Protein AF-A0A2H3TV00-F1 (afdb_monomer)

Solvent-accessible surface area (backbone atoms only — not comparable to full-atom values): 6848 Å² total; per-residue (Å²): 135,84,83,80,77,83,83,78,81,78,83,74,76,76,82,70,60,58,49,73,44,28,64,57,41,50,52,52,53,51,52,52,52,50,52,38,48,50,53,14,48,50,31,37,77,70,71,75,33,96,45,49,69,58,36,30,51,51,39,37,62,73,66,59,37,69,92,48,96,41,71,54,26,50,43,53,52,52,32,51,49,10,46,51,49,53,75,73,41,86,63,97,57,69,52,64,47,92,88,75,70,49,71,53,64,98,61,85,75,81,81,127

pLDDT: mean 77.11, std 21.35, range [35.03, 97.81]

Foldseek 3Di:
DDDDPDDPDDPPPPPDQLLVCLVVLVVVLVVQLVVLLVVLVVCCVVVVDVDSVVSSVVSCVVQVDAPDPHPNNVSVVSNVVSVCCVVVPPDQAFDQDPPPRDTDGPDDPPDD

Sequence (112 aa):
MGIRQDATSGNAQKLSEAAAFTPKLSAYIKMGQLLVAERALLAVEIDEADFPAYALEEMQNRFMTKNSRSPISWSLKLRAYGKAVKDNMTSLGYIMWPDDNEILSYKKCASR

Organism: Fusarium oxysporum (NCBI:txid5507)

Radius of gyration: 23.98 Å; Cα contacts (8 Å, |Δi|>4): 84; chains: 1; bounding box: 50×46×65 Å

Secondary structure (DSSP, 8-state):
---------S-------HHHHHHHHHHHHHHHHHHHHHHHHHHHHTTS-S-HHHHHHHHHHHHS-TTSSSHHHHHHHHHHHHHHHHHHS--S--EE-TTT--EE-SS-----

Mean predicted aligned error: 13.17 Å

Structure (mmCIF, N/CA/C/O backbone):
data_AF-A0A2H3TV00-F1
#
_entry.id   AF-A0A2H3TV00-F1
#
loop_
_atom_site.group_PDB
_atom_site.id
_atom_site.type_symbol
_atom_site.label_atom_id
_atom_site.label_alt_id
_atom_site.label_comp_id
_atom_site.label_asym_id
_atom_site.label_entity_id
_atom_site.label_seq_id
_atom_site.pdbx_PDB_ins_code
_atom_site.Cartn_x
_atom_site.Cartn_y
_atom_site.Cartn_z
_atom_site.occupancy
_atom_site.B_iso_or_equiv
_atom_site.auth_seq_id
_atom_site.auth_comp_id
_atom_site.auth_asym_id
_atom_site.auth_atom_id
_atom_site.pdbx_PDB_model_num
ATOM 1 N N . MET A 1 1 ? 32.053 -39.296 -35.994 1.00 36.94 1 MET A N 1
ATOM 2 C CA . MET A 1 1 ? 32.280 -38.513 -34.760 1.00 36.94 1 MET A CA 1
ATOM 3 C C . MET A 1 1 ? 30.990 -37.792 -34.418 1.00 36.94 1 MET A C 1
ATOM 5 O O . MET A 1 1 ? 30.605 -36.895 -35.153 1.00 36.94 1 MET A O 1
ATOM 9 N N . GLY A 1 2 ? 30.268 -38.263 -33.399 1.00 35.31 2 GLY A N 1
ATOM 10 C CA . GLY A 1 2 ? 28.989 -37.683 -32.990 1.00 35.31 2 GLY A CA 1
ATOM 11 C C . GLY A 1 2 ? 29.206 -36.410 -32.180 1.00 35.31 2 GLY A C 1
ATOM 12 O O . GLY A 1 2 ? 29.951 -36.424 -31.202 1.00 35.31 2 GLY A O 1
ATOM 13 N N . ILE A 1 3 ? 28.561 -35.319 -32.589 1.00 45.47 3 ILE A N 1
ATOM 14 C CA . ILE A 1 3 ? 28.442 -34.124 -31.756 1.00 45.47 3 ILE A CA 1
ATOM 15 C C . ILE A 1 3 ? 27.505 -34.497 -30.608 1.00 45.47 3 ILE A C 1
ATOM 17 O O . ILE A 1 3 ? 26.331 -34.798 -30.824 1.00 45.47 3 ILE A O 1
ATOM 21 N N . ARG A 1 4 ? 28.061 -34.548 -29.396 1.00 38.09 4 ARG A N 1
ATOM 22 C CA . ARG A 1 4 ? 27.304 -34.712 -28.157 1.00 38.09 4 ARG A CA 1
ATOM 23 C C . ARG A 1 4 ? 26.291 -33.572 -28.067 1.00 38.09 4 ARG A C 1
ATOM 25 O O . ARG A 1 4 ? 26.667 -32.409 -27.994 1.00 38.09 4 ARG A O 1
ATOM 32 N N . GLN A 1 5 ? 25.010 -33.919 -28.117 1.00 44.97 5 GLN A N 1
ATOM 33 C CA . GLN A 1 5 ? 23.948 -33.038 -27.656 1.00 44.97 5 GLN A CA 1
ATOM 34 C C . GLN A 1 5 ? 24.043 -33.007 -26.132 1.00 44.97 5 GLN A C 1
ATOM 36 O O . GLN A 1 5 ? 23.752 -34.008 -25.475 1.00 44.97 5 GLN A O 1
ATOM 41 N N . ASP A 1 6 ? 24.492 -31.883 -25.581 1.00 39.72 6 ASP A N 1
ATOM 42 C CA . ASP A 1 6 ? 24.482 -31.669 -24.141 1.00 39.72 6 ASP A CA 1
ATOM 43 C C . ASP A 1 6 ? 23.032 -31.549 -23.669 1.00 39.72 6 ASP A C 1
ATOM 45 O O . ASP A 1 6 ? 22.371 -30.514 -23.777 1.00 39.72 6 ASP A O 1
ATOM 49 N N . ALA A 1 7 ? 22.528 -32.661 -23.148 1.00 47.00 7 ALA A N 1
ATOM 50 C CA . ALA A 1 7 ? 21.334 -32.696 -22.336 1.00 47.00 7 ALA A CA 1
ATOM 51 C C . ALA A 1 7 ? 21.591 -31.907 -21.043 1.00 47.00 7 ALA A C 1
ATOM 53 O O . ALA A 1 7 ? 22.191 -32.416 -20.101 1.00 47.00 7 ALA A O 1
ATOM 54 N N . THR A 1 8 ? 21.082 -30.680 -20.968 1.00 46.62 8 THR A N 1
ATOM 55 C CA . THR A 1 8 ? 20.778 -30.027 -19.686 1.00 46.62 8 THR A CA 1
ATOM 56 C C . THR A 1 8 ? 19.265 -29.951 -19.520 1.00 46.62 8 THR A C 1
ATOM 58 O O . THR A 1 8 ? 18.608 -28.926 -19.673 1.00 46.62 8 THR A O 1
ATOM 61 N N . SER A 1 9 ? 18.706 -31.125 -19.229 1.00 46.84 9 SER A N 1
ATOM 62 C CA . SER A 1 9 ? 17.447 -31.261 -18.504 1.00 46.84 9 SER A CA 1
ATOM 63 C C . SER A 1 9 ? 17.608 -30.670 -17.101 1.00 46.84 9 SER A C 1
ATOM 65 O O . SER A 1 9 ? 18.622 -30.909 -16.449 1.00 46.84 9 SER A O 1
ATOM 67 N N . GLY A 1 10 ? 16.582 -29.963 -16.623 1.00 40.53 10 GLY A N 1
ATOM 68 C CA . GLY A 1 10 ? 16.365 -29.783 -15.188 1.00 40.53 10 GLY A CA 1
ATOM 69 C C . GLY A 1 10 ? 16.267 -28.337 -14.722 1.00 40.53 10 GLY A C 1
ATOM 70 O O . GLY A 1 10 ? 17.180 -27.818 -14.097 1.00 40.53 10 GLY A O 1
ATOM 71 N N . ASN A 1 11 ? 15.106 -27.721 -14.953 1.00 48.06 11 ASN A N 1
ATOM 72 C CA . ASN A 1 11 ? 14.548 -26.695 -14.071 1.00 48.06 11 ASN A CA 1
ATOM 73 C C . ASN A 1 11 ? 15.474 -25.503 -13.743 1.00 48.06 11 ASN A C 1
ATOM 75 O O . ASN A 1 11 ? 15.616 -25.119 -12.582 1.00 48.06 11 ASN A O 1
ATOM 79 N N . ALA A 1 12 ? 16.071 -24.872 -14.761 1.00 47.69 12 ALA A N 1
ATOM 80 C CA . ALA A 1 12 ? 16.584 -23.517 -14.590 1.00 47.69 12 ALA A CA 1
ATOM 81 C C . ALA A 1 12 ? 15.398 -22.646 -14.161 1.00 47.69 12 ALA A C 1
ATOM 83 O O . ALA A 1 12 ? 14.505 -22.384 -14.972 1.00 47.69 12 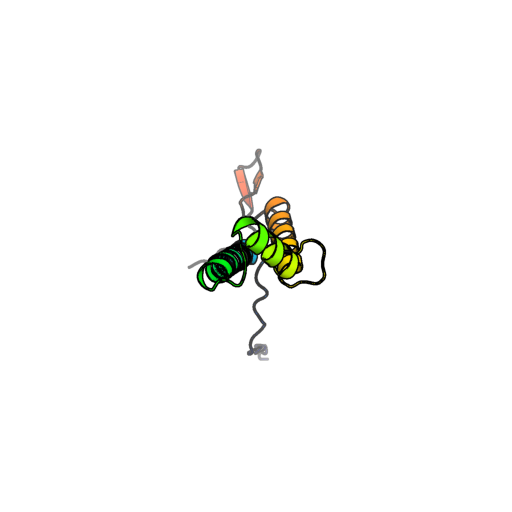ALA A O 1
ATOM 84 N N . GLN A 1 13 ? 15.345 -22.273 -12.876 1.00 49.28 13 GLN A N 1
ATOM 85 C CA . GLN A 1 13 ? 14.369 -21.321 -12.357 1.00 49.28 13 GLN A CA 1
ATOM 86 C C . GLN A 1 13 ? 14.349 -20.148 -13.325 1.00 49.28 13 GLN A C 1
ATOM 88 O O . GLN A 1 13 ? 15.341 -19.435 -13.473 1.00 49.28 13 GLN A O 1
ATOM 93 N N . LYS A 1 14 ? 13.249 -20.026 -14.068 1.00 54.41 14 LYS A N 1
ATOM 94 C CA . LYS A 1 14 ? 13.116 -19.049 -15.138 1.00 54.41 14 LYS A CA 1
ATOM 95 C C . LYS A 1 14 ? 13.125 -17.687 -14.455 1.00 54.41 14 LYS A C 1
ATOM 97 O O . LYS A 1 14 ? 12.097 -17.269 -13.930 1.00 54.41 14 LYS A O 1
ATOM 102 N N . LEU A 1 15 ? 14.299 -17.058 -14.374 1.00 56.81 15 LEU A N 1
ATOM 103 C CA . LEU A 1 15 ? 14.469 -15.738 -13.781 1.00 56.81 15 LEU A CA 1
ATOM 104 C C . LEU A 1 15 ? 13.530 -14.800 -14.537 1.00 56.81 15 LEU A C 1
ATOM 106 O O . LEU A 1 15 ? 13.730 -14.521 -15.719 1.00 56.81 15 LEU A O 1
ATOM 110 N N . SER A 1 16 ? 12.432 -14.411 -13.897 1.00 64.38 16 SER A N 1
ATOM 111 C CA . SER A 1 16 ? 11.450 -13.535 -14.517 1.00 64.38 16 SER A CA 1
ATOM 112 C C . SER A 1 16 ? 11.898 -12.088 -14.404 1.00 64.38 16 SER A C 1
ATOM 114 O O . SER A 1 16 ? 12.459 -11.667 -13.394 1.00 64.38 16 SER A O 1
ATOM 116 N N . GLU A 1 17 ? 11.622 -11.330 -15.459 1.00 72.50 17 GLU A N 1
ATOM 117 C CA . GLU A 1 17 ? 11.960 -9.917 -15.559 1.00 72.50 17 GLU A CA 1
ATOM 118 C C . GLU A 1 17 ? 11.392 -9.124 -14.373 1.00 72.50 17 GLU A C 1
ATOM 120 O O . GLU A 1 17 ? 10.231 -9.300 -13.991 1.00 72.50 17 GLU A O 1
ATOM 125 N N . ALA A 1 18 ? 12.195 -8.225 -13.797 1.00 75.00 18 ALA A N 1
ATOM 126 C CA . ALA A 1 18 ? 11.803 -7.434 -12.629 1.00 75.00 18 ALA A CA 1
ATOM 127 C C . ALA A 1 18 ? 10.494 -6.654 -12.867 1.00 75.00 18 ALA A C 1
ATOM 129 O O . ALA A 1 18 ? 9.635 -6.583 -11.986 1.00 75.00 18 ALA A O 1
ATOM 130 N N . ALA A 1 19 ? 10.296 -6.143 -14.088 1.00 76.00 19 ALA A N 1
ATOM 131 C CA . ALA A 1 19 ? 9.082 -5.441 -14.492 1.00 76.00 19 ALA A CA 1
ATOM 132 C C . ALA A 1 19 ? 7.819 -6.323 -14.428 1.00 76.00 19 ALA A C 1
ATOM 134 O O . ALA A 1 19 ? 6.739 -5.826 -14.094 1.00 76.00 19 ALA A O 1
ATOM 135 N N . ALA A 1 20 ? 7.943 -7.633 -14.673 1.00 82.00 20 ALA A N 1
ATOM 136 C CA . ALA A 1 20 ? 6.827 -8.580 -14.631 1.00 82.00 20 ALA A CA 1
ATOM 137 C C . ALA A 1 20 ? 6.315 -8.841 -13.201 1.00 82.00 20 ALA A C 1
ATOM 139 O O . ALA A 1 20 ? 5.183 -9.295 -13.014 1.00 82.00 20 ALA A O 1
ATOM 140 N N . PHE A 1 21 ? 7.116 -8.530 -12.177 1.00 84.44 21 PHE A N 1
ATOM 141 C CA . PHE A 1 21 ? 6.704 -8.631 -10.776 1.00 84.44 21 PHE A CA 1
ATOM 142 C C . PHE A 1 21 ? 5.977 -7.389 -10.259 1.00 84.44 21 PHE A C 1
ATOM 144 O O . PHE A 1 21 ? 5.224 -7.494 -9.291 1.00 84.44 21 PHE A O 1
ATOM 151 N N . THR A 1 22 ? 6.126 -6.230 -10.905 1.00 90.00 22 THR A N 1
ATOM 152 C CA . THR A 1 22 ? 5.501 -4.966 -10.477 1.00 90.00 22 THR A CA 1
ATOM 153 C C . THR A 1 22 ? 3.977 -5.076 -10.285 1.00 90.00 22 THR A C 1
ATOM 155 O O . THR A 1 22 ? 3.482 -4.605 -9.253 1.00 90.00 22 THR A O 1
ATOM 158 N N . PRO A 1 23 ? 3.198 -5.720 -11.185 1.00 91.44 23 PRO A N 1
ATOM 159 C CA . PRO A 1 23 ? 1.760 -5.908 -10.977 1.00 91.44 23 PRO A CA 1
ATOM 160 C C . PRO A 1 23 ? 1.448 -6.832 -9.794 1.00 91.44 23 PRO A C 1
ATOM 162 O O . PRO A 1 23 ? 0.575 -6.515 -8.989 1.00 91.44 23 PRO A O 1
ATOM 165 N N . LYS A 1 24 ? 2.205 -7.928 -9.638 1.00 92.75 24 LYS A N 1
ATOM 166 C CA . LYS A 1 24 ? 2.035 -8.889 -8.534 1.00 92.75 24 LYS A CA 1
ATOM 167 C C . LYS A 1 24 ? 2.297 -8.233 -7.180 1.00 92.75 24 LYS A C 1
ATOM 169 O O . LYS A 1 24 ? 1.485 -8.349 -6.269 1.00 92.75 24 LYS A O 1
ATOM 174 N N . LEU A 1 25 ? 3.385 -7.469 -7.077 1.00 93.81 25 LEU A N 1
ATOM 175 C CA . LEU A 1 25 ? 3.714 -6.693 -5.881 1.00 93.81 25 LEU A CA 1
ATOM 176 C C . LEU A 1 25 ? 2.650 -5.628 -5.593 1.00 93.81 25 LEU A C 1
ATOM 178 O O . LEU A 1 25 ? 2.305 -5.400 -4.439 1.00 93.81 25 LEU A O 1
ATOM 182 N N . SER A 1 26 ? 2.089 -5.003 -6.633 1.00 94.25 26 SER A N 1
ATOM 183 C CA . SER A 1 26 ? 0.994 -4.037 -6.472 1.00 94.25 26 SER A CA 1
ATOM 184 C C . SER A 1 26 ? -0.267 -4.693 -5.907 1.00 94.25 26 SER A C 1
ATOM 186 O O . SER A 1 26 ? -0.898 -4.115 -5.027 1.00 94.25 26 SER A O 1
ATOM 188 N N . ALA A 1 27 ? -0.628 -5.884 -6.394 1.00 95.81 27 ALA A N 1
ATOM 189 C CA . ALA A 1 27 ? -1.755 -6.648 -5.868 1.00 95.81 27 ALA A CA 1
ATOM 190 C C . ALA A 1 27 ? -1.520 -7.032 -4.401 1.00 95.81 27 ALA A C 1
ATOM 192 O O . ALA A 1 27 ? -2.373 -6.764 -3.562 1.00 95.81 27 ALA A O 1
ATOM 193 N N . TYR A 1 28 ? -0.333 -7.552 -4.078 1.00 95.19 28 TYR A N 1
ATOM 194 C CA . TYR A 1 28 ? 0.052 -7.896 -2.708 1.00 95.19 28 TYR A CA 1
ATOM 195 C C . TYR A 1 28 ? -0.067 -6.707 -1.740 1.00 95.19 28 TYR A C 1
ATOM 197 O O . TYR A 1 28 ? -0.705 -6.822 -0.697 1.00 95.19 28 TYR A O 1
ATOM 205 N N . ILE A 1 29 ? 0.478 -5.540 -2.104 1.00 95.56 29 ILE A N 1
ATOM 206 C CA . ILE A 1 29 ? 0.410 -4.332 -1.265 1.00 95.56 29 ILE A CA 1
ATOM 207 C C . ILE A 1 29 ? -1.044 -3.895 -1.041 1.00 95.56 29 ILE A C 1
ATOM 209 O O . ILE A 1 29 ? -1.408 -3.571 0.085 1.00 95.56 29 ILE A O 1
ATOM 213 N N . LYS A 1 30 ? -1.880 -3.909 -2.089 1.00 96.75 30 LYS A N 1
ATOM 214 C CA . LYS A 1 30 ? -3.301 -3.539 -1.985 1.00 96.75 30 LYS A CA 1
ATOM 215 C C . LYS A 1 30 ? -4.085 -4.504 -1.102 1.00 96.75 30 LYS A C 1
ATOM 217 O O . LYS A 1 30 ? -4.872 -4.053 -0.282 1.00 96.75 30 LYS A O 1
ATOM 222 N N . MET A 1 31 ? -3.843 -5.808 -1.232 1.00 97.44 31 MET A N 1
ATOM 223 C CA . MET A 1 31 ? -4.451 -6.806 -0.348 1.00 97.44 31 MET A CA 1
ATOM 224 C C . MET A 1 31 ? -4.051 -6.564 1.109 1.00 97.44 31 MET A C 1
ATOM 226 O O . MET A 1 31 ? -4.913 -6.561 1.978 1.00 97.44 31 MET A O 1
ATOM 230 N N . GLY A 1 32 ? -2.775 -6.266 1.374 1.00 95.88 32 GLY A N 1
ATOM 231 C CA . GLY A 1 32 ? -2.323 -5.884 2.714 1.00 95.88 32 GLY A CA 1
ATOM 232 C C . GLY A 1 32 ? -3.035 -4.639 3.256 1.00 95.88 32 GLY A C 1
ATOM 233 O O . GLY A 1 32 ? -3.469 -4.635 4.402 1.00 95.88 32 GLY A O 1
ATOM 234 N N . GLN A 1 33 ? -3.220 -3.608 2.423 1.00 96.19 33 GLN A N 1
ATOM 235 C CA . GLN A 1 33 ? -3.968 -2.400 2.799 1.00 96.19 33 GLN A CA 1
ATOM 236 C C . GLN A 1 33 ? -5.431 -2.698 3.143 1.00 96.19 33 GLN A C 1
ATOM 238 O O . GLN A 1 33 ? -5.936 -2.163 4.126 1.00 96.19 33 GLN A O 1
ATOM 243 N N . LEU A 1 34 ? -6.095 -3.544 2.350 1.00 97.81 34 LEU A N 1
ATOM 244 C CA . LEU A 1 34 ? -7.487 -3.930 2.583 1.00 97.81 34 LEU A CA 1
ATOM 245 C C . LEU A 1 34 ? -7.641 -4.712 3.890 1.00 97.81 34 LEU A C 1
ATOM 247 O O . LEU A 1 34 ? -8.500 -4.363 4.687 1.00 97.81 34 LEU A O 1
ATOM 251 N N . LEU A 1 35 ? -6.764 -5.685 4.154 1.00 97.38 35 LEU A N 1
ATOM 252 C CA . LEU A 1 35 ? -6.788 -6.468 5.396 1.00 97.38 35 LEU A CA 1
ATOM 253 C C . LEU A 1 35 ? -6.542 -5.602 6.640 1.00 97.38 35 LEU A C 1
ATOM 255 O O . LEU A 1 35 ? -7.161 -5.801 7.681 1.00 97.38 35 LEU A O 1
ATOM 259 N N . VAL A 1 36 ? -5.649 -4.615 6.534 1.00 96.88 36 VAL A N 1
ATOM 260 C CA . VAL A 1 36 ? -5.396 -3.641 7.606 1.00 96.88 36 VAL A CA 1
ATOM 261 C C . VAL A 1 36 ? -6.628 -2.778 7.876 1.00 96.88 36 VAL A C 1
ATOM 263 O O . VAL A 1 36 ? -6.963 -2.546 9.036 1.00 96.88 36 VAL A O 1
ATOM 266 N N . ALA A 1 37 ? -7.317 -2.333 6.823 1.00 97.12 37 ALA A N 1
ATOM 267 C CA . ALA A 1 37 ? -8.550 -1.567 6.960 1.00 97.12 37 ALA A CA 1
ATOM 268 C C . ALA A 1 37 ? -9.690 -2.403 7.557 1.00 97.12 37 ALA A C 1
ATOM 270 O O . ALA A 1 37 ? -10.363 -1.946 8.475 1.00 97.12 37 ALA A O 1
ATOM 271 N N . GLU A 1 38 ? -9.860 -3.639 7.091 1.00 97.19 38 GLU A N 1
ATOM 272 C CA . GLU A 1 38 ? -10.853 -4.580 7.611 1.00 97.19 38 GLU A CA 1
ATOM 273 C C . GLU A 1 38 ? -10.632 -4.860 9.102 1.00 97.19 38 GLU A C 1
ATOM 275 O O . GLU A 1 38 ? -11.557 -4.714 9.895 1.00 97.19 38 GLU A O 1
ATOM 280 N N . ARG A 1 39 ? -9.397 -5.167 9.526 1.00 96.56 39 ARG A N 1
ATOM 281 C CA . ARG A 1 39 ? -9.099 -5.421 10.946 1.00 96.56 39 ARG A CA 1
ATOM 282 C C . ARG A 1 39 ? -9.357 -4.205 11.837 1.00 96.56 39 ARG A C 1
ATOM 284 O O . ARG A 1 39 ? -9.762 -4.382 12.986 1.00 96.56 3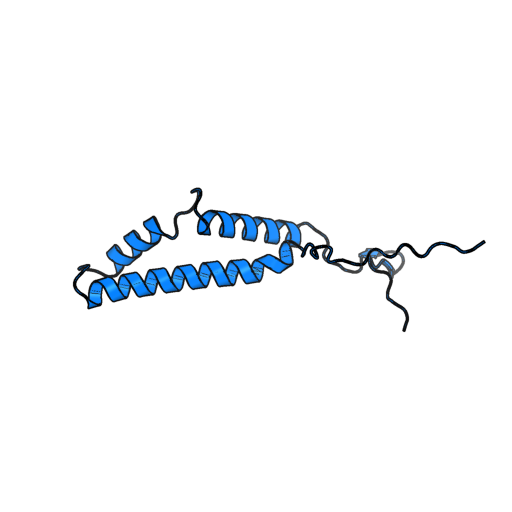9 ARG A O 1
ATOM 291 N N . ALA A 1 40 ? -9.099 -3.001 11.328 1.00 96.88 40 ALA A N 1
ATOM 292 C CA . ALA A 1 40 ? -9.368 -1.761 12.047 1.00 96.88 40 ALA A CA 1
ATOM 293 C C . ALA A 1 40 ? -10.871 -1.512 12.231 1.00 96.88 40 ALA A C 1
ATOM 295 O O . ALA A 1 40 ? -11.283 -1.097 13.308 1.00 96.88 40 ALA A O 1
ATOM 296 N N . LEU A 1 41 ? -11.690 -1.805 11.215 1.00 96.69 41 LEU A N 1
ATOM 297 C CA . LEU A 1 41 ? -13.151 -1.736 11.328 1.00 96.69 41 LEU A CA 1
ATOM 298 C C . LEU A 1 41 ? -13.683 -2.792 12.300 1.00 96.69 41 LEU A C 1
ATOM 300 O O . LEU A 1 41 ? -14.426 -2.453 13.216 1.00 96.69 41 LEU A O 1
ATOM 304 N N . LEU A 1 42 ? -13.218 -4.039 12.167 1.00 97.19 42 LEU A N 1
ATOM 305 C CA . LEU A 1 42 ? -13.584 -5.130 13.070 1.00 97.19 42 LEU A CA 1
ATOM 306 C C . LEU A 1 42 ? -13.246 -4.814 14.531 1.00 97.19 42 LEU A C 1
ATOM 308 O O . LEU A 1 42 ? -14.008 -5.195 15.406 1.00 97.19 42 LEU A O 1
ATOM 312 N N . ALA A 1 43 ? -12.140 -4.107 14.802 1.00 96.69 43 ALA A N 1
ATOM 313 C CA . ALA A 1 43 ? -11.772 -3.691 16.159 1.00 96.69 43 ALA A CA 1
ATOM 314 C C . ALA A 1 43 ? -12.856 -2.821 16.814 1.00 96.69 43 ALA A C 1
ATOM 316 O O . ALA A 1 43 ? -13.125 -2.962 17.999 1.00 96.69 43 ALA A O 1
ATOM 317 N N . VAL A 1 44 ? -13.493 -1.943 16.039 1.00 96.25 44 VAL A N 1
ATOM 318 C CA . VAL A 1 44 ? -14.577 -1.088 16.539 1.00 96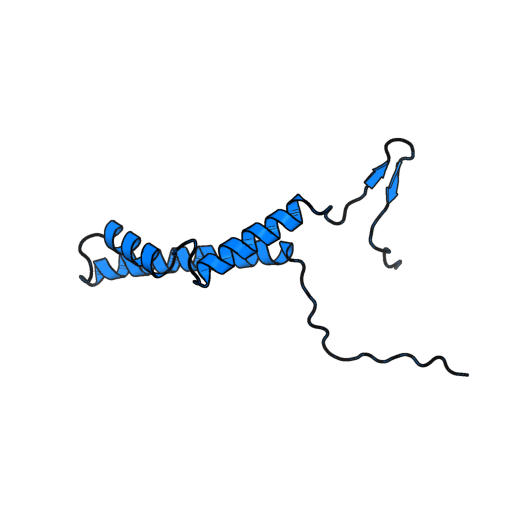.25 44 VAL A CA 1
ATOM 319 C C . VAL A 1 44 ? -15.858 -1.894 16.728 1.00 96.25 44 VAL A C 1
ATOM 321 O O . VAL A 1 44 ? -16.553 -1.72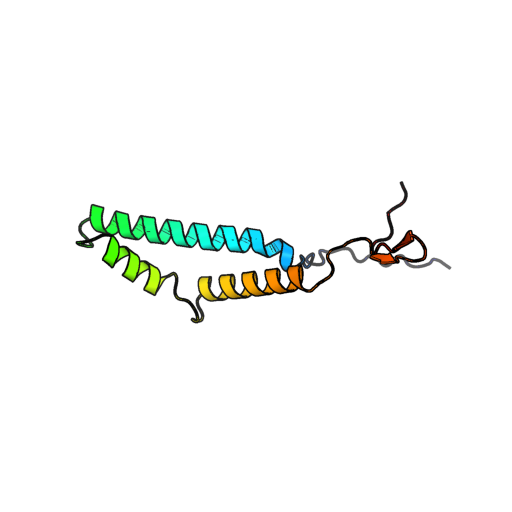3 17.721 1.00 96.25 44 VAL A O 1
ATOM 324 N N . GLU A 1 45 ? -16.162 -2.810 15.807 1.00 96.62 45 GLU A N 1
ATOM 325 C CA . GLU A 1 45 ? -17.360 -3.658 15.898 1.00 96.62 45 GLU A CA 1
ATOM 326 C C . GLU A 1 45 ? -17.366 -4.560 17.140 1.00 96.62 45 GLU A C 1
ATOM 328 O O . GLU A 1 45 ? -18.434 -4.854 17.675 1.00 96.62 45 GLU A O 1
ATOM 333 N N . ILE A 1 46 ? -16.188 -4.987 17.602 1.00 97.31 46 ILE A N 1
ATOM 334 C CA . ILE A 1 46 ? -16.026 -5.845 18.786 1.00 97.31 46 ILE A CA 1
ATOM 335 C C . ILE A 1 46 ? -15.631 -5.075 20.055 1.00 97.31 46 ILE A C 1
ATOM 337 O O . ILE A 1 46 ? -15.220 -5.705 21.028 1.00 97.31 46 ILE A O 1
ATOM 341 N N . ASP A 1 47 ? -15.756 -3.744 20.049 1.00 95.88 47 ASP A N 1
ATOM 342 C CA . ASP A 1 47 ? -15.475 -2.863 21.197 1.00 95.88 47 ASP A CA 1
ATOM 343 C C . ASP A 1 47 ? -14.007 -2.914 21.690 1.00 95.88 47 ASP A C 1
ATOM 345 O O . ASP A 1 47 ? -13.697 -2.634 22.844 1.00 95.88 47 ASP A O 1
ATOM 349 N N . GLU A 1 48 ? -13.065 -3.275 20.806 1.00 95.38 48 GLU A N 1
ATOM 350 C CA . GLU A 1 48 ? -11.615 -3.196 21.061 1.00 95.38 48 GLU A CA 1
ATOM 351 C C . GLU A 1 48 ? -11.046 -1.787 20.815 1.00 95.38 48 GLU A C 1
ATOM 353 O O . GLU A 1 48 ? -9.942 -1.484 21.2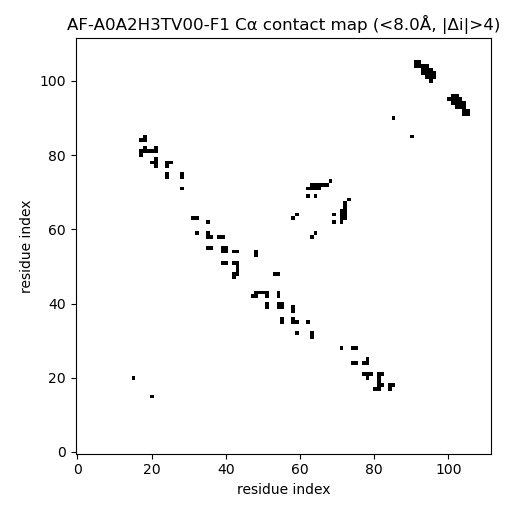73 1.00 95.38 48 GLU A O 1
ATOM 358 N N . ALA A 1 49 ? -11.751 -0.938 20.060 1.00 94.88 49 ALA A N 1
ATOM 359 C CA . ALA A 1 49 ? -11.330 0.426 19.753 1.00 94.88 49 ALA A CA 1
ATOM 360 C C . ALA A 1 49 ? -12.524 1.380 19.620 1.00 94.88 49 ALA A C 1
ATOM 362 O O . ALA A 1 49 ? -13.509 1.060 18.964 1.00 94.88 49 ALA A O 1
ATOM 363 N N . ASP A 1 50 ? -12.383 2.600 20.145 1.00 93.81 50 ASP A N 1
ATOM 364 C CA . ASP A 1 50 ? -13.468 3.591 20.151 1.00 93.81 50 ASP A CA 1
ATOM 365 C C . ASP A 1 50 ? -13.738 4.210 18.769 1.00 93.81 50 ASP A C 1
ATOM 367 O O . ASP A 1 50 ? -14.874 4.531 18.421 1.00 93.81 50 ASP A O 1
ATOM 371 N N . PHE A 1 51 ? -12.683 4.418 17.968 1.00 94.44 51 PHE A N 1
ATOM 372 C CA . PHE A 1 51 ? -12.788 5.112 16.684 1.00 94.44 51 PHE A CA 1
ATOM 373 C C . PHE A 1 51 ? -12.010 4.402 15.569 1.00 94.44 51 PHE A C 1
ATOM 375 O O . PHE A 1 51 ? -10.807 4.150 15.710 1.00 94.44 51 PHE A O 1
ATOM 382 N N . PRO A 1 52 ? -12.635 4.191 14.393 1.00 91.88 52 PRO A N 1
ATOM 383 C CA . PRO A 1 52 ? -12.020 3.443 13.297 1.00 91.88 52 PRO A CA 1
ATOM 384 C C . PRO A 1 52 ? -10.790 4.144 12.715 1.00 91.88 52 PRO A C 1
ATOM 386 O O . PRO A 1 52 ? -9.873 3.481 12.239 1.00 91.88 52 PRO A O 1
ATOM 389 N N . ALA A 1 53 ? -10.733 5.479 12.768 1.00 94.88 53 ALA A N 1
ATOM 390 C CA . ALA A 1 53 ? -9.591 6.241 12.271 1.00 94.88 53 ALA A CA 1
ATOM 391 C C . ALA A 1 53 ? -8.312 5.966 13.081 1.00 94.88 53 ALA A C 1
ATOM 393 O O . ALA A 1 53 ? -7.262 5.722 12.489 1.00 94.88 53 ALA A O 1
ATOM 394 N N . TYR A 1 54 ? -8.410 5.941 14.415 1.00 96.06 54 TYR A N 1
ATOM 395 C CA . TYR A 1 54 ? -7.266 5.650 15.283 1.00 96.06 54 TYR A CA 1
ATOM 396 C C . TYR A 1 54 ? -6.850 4.182 15.190 1.00 96.06 54 TYR A C 1
ATOM 398 O O . TYR A 1 54 ? -5.662 3.893 15.057 1.00 96.06 54 TYR A O 1
ATOM 406 N N . ALA A 1 55 ? -7.816 3.257 15.156 1.00 96.56 55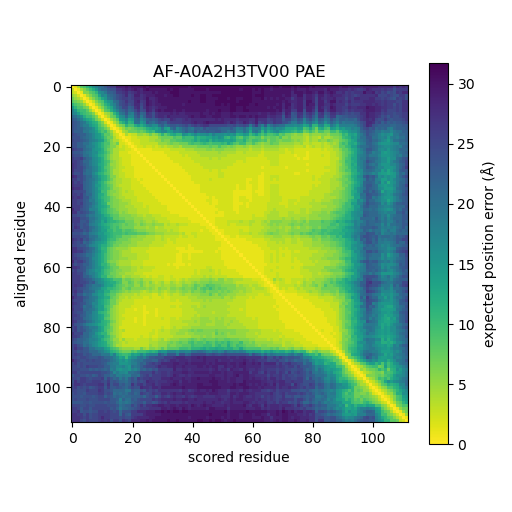 ALA A N 1
ATOM 407 C CA . ALA A 1 55 ? -7.535 1.839 14.941 1.00 96.56 55 ALA A CA 1
ATOM 408 C C . ALA A 1 55 ? -6.824 1.599 13.597 1.00 96.56 55 ALA A C 1
ATOM 410 O O . ALA A 1 55 ? -5.868 0.826 13.512 1.00 96.56 55 ALA A O 1
ATOM 411 N N . LEU A 1 56 ? -7.248 2.297 12.537 1.00 97.12 56 LEU A N 1
ATOM 412 C CA . LEU A 1 56 ? -6.612 2.214 11.225 1.00 97.12 56 LEU A CA 1
ATOM 413 C C . LEU A 1 56 ? -5.181 2.743 11.258 1.00 97.12 56 LEU A C 1
ATOM 415 O O . LEU A 1 56 ? -4.287 2.100 10.708 1.00 97.12 56 LEU A O 1
ATOM 419 N N . GLU A 1 57 ? -4.958 3.895 11.888 1.00 96.25 57 GLU A N 1
ATOM 420 C CA . GLU A 1 57 ? -3.624 4.474 12.036 1.00 96.25 57 GLU A CA 1
ATOM 421 C C . GLU A 1 57 ? -2.687 3.524 12.797 1.00 96.25 57 GLU A C 1
ATOM 423 O O . GLU A 1 57 ? -1.572 3.258 12.341 1.00 96.25 57 GLU A O 1
ATOM 428 N N . GLU A 1 58 ? -3.152 2.931 13.900 1.00 95.25 58 GLU A N 1
ATOM 429 C CA . GLU A 1 58 ? -2.380 1.948 14.661 1.00 95.25 58 GLU A CA 1
ATOM 430 C C . GLU A 1 58 ? -2.021 0.725 13.801 1.00 95.25 58 GLU A C 1
ATOM 432 O O . GLU A 1 58 ? -0.852 0.332 13.710 1.00 95.25 58 GLU A O 1
ATOM 437 N N . MET A 1 59 ? -3.002 0.145 13.105 1.00 95.50 59 MET A N 1
ATOM 438 C CA . MET A 1 59 ? -2.788 -1.027 12.252 1.00 95.50 59 MET A CA 1
ATOM 439 C C . MET A 1 59 ? -1.858 -0.712 11.071 1.00 95.50 59 MET A C 1
ATOM 441 O O . MET A 1 59 ? -0.993 -1.522 10.722 1.00 95.50 59 MET A O 1
ATOM 445 N N . GLN A 1 60 ? -1.961 0.480 10.478 1.00 95.25 60 GLN A N 1
ATOM 446 C CA . GLN A 1 60 ? -1.035 0.936 9.439 1.00 95.25 60 GLN A CA 1
ATOM 447 C C . GLN A 1 60 ? 0.388 1.102 9.978 1.00 95.25 60 GLN A C 1
ATOM 449 O O . GLN A 1 60 ? 1.339 0.659 9.329 1.00 95.25 60 GLN A O 1
ATOM 454 N N . ASN A 1 61 ? 0.553 1.675 11.167 1.00 93.56 61 ASN A N 1
ATOM 455 C CA . ASN A 1 61 ? 1.864 1.833 11.793 1.00 93.56 61 ASN A CA 1
ATOM 456 C C . ASN A 1 61 ? 2.518 0.484 12.104 1.00 93.56 61 ASN A C 1
ATOM 458 O O . ASN A 1 61 ? 3.732 0.340 11.936 1.00 93.56 61 ASN A O 1
ATOM 462 N N . ARG A 1 62 ? 1.718 -0.520 12.477 1.00 92.31 62 ARG A N 1
ATOM 463 C CA . ARG A 1 62 ? 2.182 -1.881 12.782 1.00 92.31 62 ARG A CA 1
ATOM 464 C C . ARG A 1 62 ? 2.529 -2.699 11.540 1.00 92.31 62 ARG A C 1
ATOM 466 O O . ARG A 1 62 ? 3.567 -3.357 11.516 1.00 92.31 62 ARG A O 1
ATOM 473 N N . PHE A 1 63 ? 1.678 -2.676 10.515 1.00 93.25 63 PHE A N 1
ATOM 474 C CA . PHE A 1 63 ? 1.770 -3.619 9.390 1.00 93.25 63 PHE A CA 1
ATOM 475 C C . PHE A 1 63 ? 2.168 -2.975 8.058 1.00 93.25 63 PHE A C 1
ATOM 477 O O . PHE A 1 63 ? 2.741 -3.646 7.199 1.00 93.25 63 PHE A O 1
ATOM 484 N N . MET A 1 64 ? 1.935 -1.672 7.889 1.00 93.88 64 MET A N 1
ATOM 485 C CA . MET A 1 64 ? 2.209 -0.917 6.657 1.00 93.88 64 MET A CA 1
ATOM 486 C C . MET A 1 64 ? 3.389 0.056 6.800 1.00 93.88 64 MET A C 1
ATOM 488 O O . MET A 1 64 ? 3.519 1.007 6.023 1.00 93.88 64 MET A O 1
ATOM 492 N N . THR A 1 65 ? 4.282 -0.187 7.764 1.00 92.75 65 THR A N 1
ATOM 493 C CA . THR A 1 65 ? 5.428 0.682 8.049 1.00 92.75 65 THR A CA 1
ATOM 494 C C . THR A 1 65 ? 6.358 0.791 6.843 1.00 92.75 65 THR A C 1
ATOM 496 O O . THR A 1 65 ? 6.895 -0.205 6.342 1.00 92.75 65 THR A O 1
ATOM 499 N N . LYS A 1 66 ? 6.598 2.026 6.400 1.00 88.31 66 LYS A N 1
ATOM 500 C CA . LYS A 1 66 ? 7.596 2.342 5.372 1.00 88.31 66 LYS A CA 1
ATOM 501 C C . LYS A 1 66 ? 8.990 2.397 5.996 1.00 88.31 66 LYS A C 1
ATOM 503 O O . LYS A 1 66 ? 9.137 2.621 7.191 1.00 88.31 66 LYS A O 1
ATOM 508 N N . A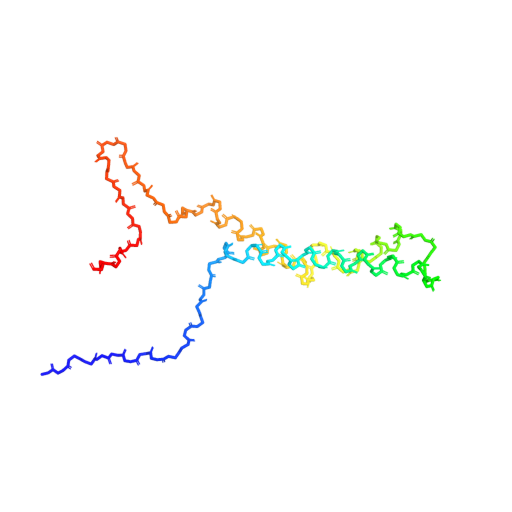SN A 1 67 ? 10.023 2.206 5.177 1.00 87.06 67 ASN A N 1
ATOM 509 C CA . ASN A 1 67 ? 11.434 2.334 5.572 1.00 87.06 67 ASN A CA 1
ATOM 510 C C . ASN A 1 67 ? 11.904 1.403 6.704 1.00 87.06 67 ASN A C 1
ATOM 512 O O . ASN A 1 67 ? 13.012 1.560 7.205 1.00 87.06 67 ASN A O 1
ATOM 516 N N . SER A 1 68 ? 11.123 0.383 7.051 1.00 89.44 68 SER A N 1
ATOM 517 C CA . SER A 1 68 ? 11.515 -0.659 7.998 1.00 89.44 68 SER A CA 1
ATOM 518 C C . SER A 1 68 ? 12.064 -1.894 7.271 1.00 89.44 68 SER A C 1
ATOM 520 O O . SER A 1 68 ? 12.094 -1.953 6.034 1.00 89.44 68 SER A O 1
ATOM 522 N N . ARG A 1 69 ? 12.480 -2.907 8.042 1.00 89.25 69 ARG A N 1
ATOM 523 C CA . ARG A 1 69 ? 12.802 -4.258 7.546 1.00 89.25 69 ARG A CA 1
ATOM 524 C C . ARG A 1 69 ? 11.543 -5.128 7.350 1.00 89.25 69 ARG A C 1
ATOM 526 O O . ARG A 1 69 ? 11.643 -6.349 7.349 1.00 89.25 69 ARG A O 1
ATOM 533 N N . SER A 1 70 ? 10.362 -4.517 7.206 1.00 90.06 70 SER A N 1
ATOM 534 C CA . SER A 1 70 ? 9.104 -5.242 7.002 1.00 90.06 70 SER A CA 1
ATOM 535 C C . SER A 1 70 ? 8.959 -5.777 5.566 1.00 90.06 70 SER A C 1
ATOM 537 O O . SER A 1 70 ? 9.476 -5.170 4.617 1.00 90.06 70 SER A O 1
ATOM 539 N N . PRO A 1 71 ? 8.183 -6.860 5.365 1.00 91.19 71 PRO A N 1
ATOM 540 C CA . PRO A 1 71 ? 7.857 -7.366 4.031 1.00 91.19 71 PRO A CA 1
ATOM 541 C C . PRO A 1 71 ? 7.167 -6.332 3.129 1.00 91.19 71 PRO A C 1
ATOM 543 O O . PRO A 1 71 ? 7.418 -6.297 1.923 1.00 91.19 71 PRO A O 1
ATOM 546 N N . ILE A 1 72 ? 6.323 -5.461 3.693 1.00 94.31 72 ILE A N 1
ATOM 547 C CA . ILE A 1 72 ? 5.638 -4.394 2.947 1.00 94.31 72 ILE A CA 1
ATOM 548 C C . ILE A 1 72 ? 6.633 -3.338 2.457 1.00 94.31 72 ILE A C 1
ATOM 550 O O . ILE A 1 72 ? 6.614 -2.974 1.279 1.00 94.31 72 ILE A O 1
ATOM 554 N N . SER A 1 73 ? 7.548 -2.896 3.324 1.00 93.50 73 SER A N 1
ATOM 555 C CA . SER A 1 73 ? 8.632 -1.975 2.958 1.00 93.50 73 SER A CA 1
ATOM 556 C C . SER A 1 73 ? 9.505 -2.566 1.847 1.00 93.50 73 SER A C 1
ATOM 558 O O . SER A 1 73 ? 9.816 -1.887 0.865 1.00 93.50 73 SER A O 1
ATOM 560 N N . TRP A 1 74 ? 9.841 -3.856 1.942 1.00 93.75 74 TRP A N 1
ATOM 561 C CA . TRP A 1 74 ? 10.605 -4.548 0.904 1.00 93.75 74 TRP A CA 1
ATOM 562 C C . TRP A 1 74 ? 9.842 -4.641 -0.424 1.00 93.75 74 TRP A C 1
ATOM 564 O O . TRP A 1 74 ? 10.386 -4.304 -1.476 1.00 93.75 74 TRP A O 1
ATOM 574 N N . SER A 1 75 ? 8.555 -4.987 -0.378 1.00 94.12 75 SER A N 1
ATOM 575 C CA . SER A 1 75 ? 7.688 -5.076 -1.561 1.00 94.12 75 SER A CA 1
ATOM 576 C C . SER A 1 75 ? 7.555 -3.737 -2.292 1.00 94.12 75 SER A C 1
ATOM 578 O O . SER A 1 75 ? 7.598 -3.692 -3.522 1.00 94.12 75 SER A O 1
ATOM 580 N N . LEU A 1 76 ? 7.445 -2.630 -1.549 1.00 93.75 76 LEU A N 1
ATOM 581 C CA . LEU A 1 76 ? 7.418 -1.276 -2.112 1.00 93.75 76 LEU A CA 1
ATOM 582 C C . LEU A 1 76 ? 8.724 -0.933 -2.840 1.00 93.75 76 LEU A C 1
ATOM 584 O O . LEU A 1 76 ? 8.680 -0.411 -3.955 1.00 93.75 76 LEU A O 1
ATOM 588 N N . LYS A 1 77 ? 9.876 -1.266 -2.244 1.00 93.56 77 LYS A N 1
ATOM 589 C CA . LYS A 1 77 ? 11.199 -1.045 -2.853 1.00 93.56 77 LYS A CA 1
ATOM 590 C C . LYS A 1 77 ? 11.384 -1.877 -4.121 1.00 93.56 77 LYS A C 1
ATOM 592 O O . LYS A 1 77 ? 11.794 -1.335 -5.143 1.00 93.56 77 LYS A O 1
ATOM 597 N N . LEU A 1 78 ? 11.017 -3.159 -4.089 1.00 92.31 78 LEU A N 1
ATOM 598 C CA . LEU A 1 78 ? 11.078 -4.039 -5.261 1.00 92.31 78 LEU A CA 1
ATOM 599 C C . LEU A 1 78 ? 10.175 -3.549 -6.395 1.00 92.31 78 LEU A C 1
ATOM 601 O O . LEU A 1 78 ? 10.575 -3.564 -7.556 1.00 92.31 78 LEU A O 1
ATOM 605 N N . ARG A 1 79 ? 8.975 -3.060 -6.065 1.00 93.31 79 ARG A N 1
ATOM 606 C CA . ARG A 1 79 ? 8.054 -2.479 -7.047 1.00 93.31 79 ARG A CA 1
ATOM 607 C C . ARG A 1 79 ? 8.647 -1.225 -7.695 1.00 93.31 79 ARG A C 1
ATOM 609 O O . ARG A 1 79 ? 8.534 -1.063 -8.906 1.00 93.31 79 ARG A O 1
ATOM 616 N N . ALA A 1 80 ? 9.266 -0.348 -6.904 1.00 91.75 80 ALA A N 1
ATOM 617 C CA . ALA A 1 80 ? 9.929 0.850 -7.416 1.00 91.75 80 ALA A CA 1
ATOM 618 C C . ALA A 1 80 ? 11.116 0.494 -8.322 1.00 91.75 80 ALA A C 1
ATOM 620 O O . ALA A 1 80 ? 11.242 1.057 -9.405 1.00 91.75 80 ALA A O 1
ATOM 621 N N . TYR A 1 81 ? 11.922 -0.494 -7.927 1.00 90.56 81 TYR A N 1
ATOM 622 C CA . TYR A 1 81 ? 13.017 -1.010 -8.744 1.00 90.56 81 TYR A CA 1
ATOM 623 C C . TYR A 1 81 ? 12.520 -1.600 -10.070 1.00 90.56 81 TYR A C 1
ATOM 625 O O . TYR A 1 81 ? 13.000 -1.213 -11.130 1.00 90.56 81 TYR A O 1
ATOM 633 N N . GLY A 1 82 ? 11.507 -2.473 -10.038 1.00 88.00 82 GLY A N 1
ATOM 634 C CA . GLY A 1 82 ? 10.921 -3.056 -11.250 1.00 88.00 82 GLY A CA 1
ATOM 635 C C . GLY A 1 82 ? 10.324 -2.004 -12.187 1.00 88.00 82 GLY A C 1
ATOM 636 O O . GLY A 1 82 ? 10.412 -2.145 -13.406 1.00 88.00 82 GLY A O 1
ATOM 637 N N . LYS A 1 83 ? 9.767 -0.919 -11.633 1.00 87.94 83 LYS A N 1
ATOM 638 C CA . LYS A 1 83 ? 9.337 0.245 -12.415 1.00 87.94 83 LYS A CA 1
ATOM 639 C C . LYS A 1 83 ? 10.529 0.983 -13.034 1.00 87.94 83 LYS A C 1
ATOM 641 O O . LYS A 1 83 ? 10.498 1.237 -14.226 1.00 87.94 83 LYS A O 1
ATOM 646 N N . ALA A 1 84 ? 11.585 1.258 -12.271 1.00 87.94 84 ALA A N 1
ATOM 647 C CA . ALA A 1 84 ? 12.786 1.913 -12.790 1.00 87.94 84 ALA A CA 1
ATOM 648 C C . ALA A 1 84 ? 13.464 1.097 -13.902 1.00 87.94 84 ALA A C 1
ATOM 650 O O . ALA A 1 84 ? 13.939 1.673 -14.873 1.00 87.94 84 ALA A O 1
ATOM 651 N N . VAL A 1 85 ? 13.477 -0.235 -13.796 1.00 84.31 85 VAL A N 1
ATOM 652 C CA . VAL A 1 85 ? 13.950 -1.112 -14.878 1.00 84.31 85 VAL A CA 1
ATOM 653 C C . VAL A 1 85 ? 13.070 -0.952 -16.113 1.00 84.31 85 VAL A C 1
ATOM 655 O O . VAL A 1 85 ? 13.596 -0.747 -17.195 1.00 84.31 85 VAL A O 1
ATOM 658 N N . LYS A 1 86 ? 11.742 -0.984 -15.963 1.00 81.12 86 LYS A N 1
ATOM 659 C CA . LYS A 1 86 ? 10.820 -0.792 -17.090 1.00 81.12 86 LYS A CA 1
ATOM 660 C C . LYS A 1 86 ? 10.981 0.577 -17.763 1.00 81.12 86 LYS A C 1
ATOM 662 O O . LYS A 1 86 ? 10.890 0.656 -18.980 1.00 81.12 86 LYS A O 1
ATOM 667 N N . ASP A 1 87 ? 11.161 1.630 -16.971 1.00 83.00 87 ASP A N 1
ATOM 668 C CA . ASP A 1 87 ? 11.201 3.007 -17.466 1.00 83.00 87 ASP A CA 1
ATOM 669 C C . ASP A 1 87 ? 12.560 3.342 -18.116 1.00 83.00 87 ASP A C 1
ATOM 671 O O . ASP A 1 87 ? 12.603 4.125 -19.059 1.00 83.00 87 ASP A O 1
ATOM 675 N N . ASN A 1 88 ? 13.662 2.744 -17.639 1.00 79.50 88 ASN A N 1
ATOM 676 C CA . ASN A 1 88 ? 15.022 3.037 -18.121 1.00 79.50 88 ASN A CA 1
ATOM 677 C C . ASN A 1 88 ? 15.585 1.999 -19.099 1.00 79.50 88 ASN A C 1
ATOM 679 O O . ASN A 1 88 ? 16.571 2.273 -19.781 1.00 79.50 88 ASN A O 1
ATOM 683 N N . MET A 1 89 ? 15.020 0.793 -19.143 1.00 67.12 89 MET A N 1
ATOM 684 C CA . MET A 1 89 ? 15.428 -0.235 -20.092 1.00 67.12 89 MET A CA 1
ATOM 685 C C . MET A 1 89 ? 14.517 -0.151 -21.309 1.00 67.12 89 MET A C 1
ATOM 687 O O . MET A 1 89 ? 13.295 -0.098 -21.178 1.00 67.12 89 MET A O 1
ATOM 691 N N . THR A 1 90 ? 15.102 -0.160 -22.503 1.00 61.22 90 THR A N 1
ATOM 692 C CA . THR A 1 90 ? 14.346 -0.328 -23.740 1.00 61.22 90 THR A CA 1
ATOM 693 C C . THR A 1 90 ? 13.628 -1.674 -23.679 1.00 61.22 90 THR A C 1
ATOM 695 O O . THR A 1 90 ? 14.218 -2.734 -23.880 1.00 61.22 90 THR A O 1
ATOM 698 N N . SER A 1 91 ? 12.334 -1.650 -23.351 1.00 53.72 91 SER A N 1
ATOM 699 C CA . SER A 1 91 ? 11.469 -2.812 -23.536 1.00 53.72 91 SER A CA 1
ATOM 700 C C . SER A 1 91 ? 11.598 -3.276 -24.982 1.00 53.72 91 SER A C 1
ATOM 702 O O . SER A 1 91 ? 11.699 -2.426 -25.865 1.00 53.72 91 SER A O 1
ATOM 704 N N . LEU A 1 92 ? 11.571 -4.593 -25.209 1.00 48.91 92 LEU A N 1
ATOM 705 C CA . LEU A 1 92 ? 11.619 -5.212 -26.534 1.00 48.91 92 LEU A CA 1
ATOM 706 C C . LEU A 1 92 ? 10.772 -4.407 -27.536 1.00 48.91 92 LEU A C 1
ATOM 708 O O . LEU A 1 92 ? 9.544 -4.429 -27.494 1.00 48.91 92 LEU A O 1
ATOM 712 N N . GLY A 1 93 ? 11.454 -3.650 -28.382 1.00 53.28 93 GLY A N 1
ATOM 713 C CA . GLY A 1 93 ? 10.873 -2.634 -29.237 1.00 53.28 93 GLY A CA 1
ATOM 714 C C . GLY A 1 93 ? 11.830 -2.368 -30.384 1.00 53.28 93 GLY A C 1
ATOM 715 O O . GLY A 1 93 ? 13.037 -2.581 -30.270 1.00 53.28 93 GLY A O 1
ATOM 716 N N . TYR A 1 94 ? 11.258 -1.986 -31.511 1.00 47.62 94 TYR A N 1
ATOM 717 C CA . TYR A 1 94 ? 11.977 -1.704 -32.742 1.00 47.62 94 TYR A CA 1
ATOM 718 C C . TYR A 1 94 ? 12.696 -0.367 -32.569 1.00 47.62 94 TYR A C 1
ATOM 720 O O . TYR A 1 94 ? 12.049 0.642 -32.288 1.00 47.62 94 TYR A O 1
ATOM 728 N N . ILE A 1 95 ? 14.015 -0.346 -32.735 1.00 51.25 95 ILE A N 1
ATOM 729 C CA . ILE A 1 95 ? 14.702 0.910 -33.035 1.00 51.25 95 ILE A CA 1
ATOM 730 C C . ILE A 1 95 ? 14.517 1.105 -34.538 1.00 51.25 95 ILE A C 1
ATOM 732 O O . ILE A 1 95 ? 15.002 0.279 -35.307 1.00 51.25 95 ILE A O 1
ATOM 736 N N . MET A 1 96 ? 13.760 2.131 -34.937 1.00 45.25 96 MET A N 1
ATOM 737 C CA . MET A 1 96 ? 13.750 2.605 -36.321 1.00 45.25 96 MET A CA 1
ATOM 738 C C . MET A 1 96 ? 14.790 3.711 -36.432 1.00 45.25 96 MET A C 1
ATOM 740 O O . MET A 1 96 ? 14.647 4.757 -35.795 1.00 45.25 96 MET A O 1
ATOM 744 N N . TRP A 1 97 ? 15.841 3.469 -37.209 1.00 54.84 97 TRP A N 1
ATOM 745 C CA . TRP A 1 97 ? 16.774 4.528 -37.575 1.00 54.84 97 TRP A CA 1
ATOM 746 C C . TRP A 1 97 ? 16.101 5.431 -38.619 1.00 54.84 97 TRP A C 1
ATOM 748 O O . TRP A 1 97 ? 15.536 4.906 -39.582 1.00 54.84 97 TRP A O 1
ATOM 758 N N . PRO A 1 98 ? 16.107 6.763 -38.425 1.00 48.66 98 PRO A N 1
ATOM 759 C CA . PRO A 1 98 ? 15.360 7.696 -39.271 1.00 48.66 98 PRO A CA 1
ATOM 760 C C . PRO A 1 98 ? 15.826 7.705 -40.731 1.00 48.66 98 PRO A C 1
ATOM 762 O O . PRO A 1 98 ? 15.044 8.077 -41.601 1.00 48.66 98 PRO A O 1
ATOM 765 N N . ASP A 1 99 ? 17.057 7.266 -40.992 1.00 63.34 99 ASP A N 1
ATOM 766 C CA . ASP A 1 99 ? 17.678 7.387 -42.309 1.00 63.34 99 ASP A CA 1
ATOM 767 C C . ASP A 1 99 ? 17.379 6.181 -43.221 1.00 63.34 99 ASP A C 1
ATOM 769 O O . ASP A 1 99 ? 17.197 6.358 -44.425 1.00 63.34 99 ASP A O 1
ATOM 773 N N . ASP A 1 100 ? 17.205 4.979 -42.650 1.00 65.50 100 ASP A N 1
ATOM 774 C CA . ASP A 1 100 ? 17.197 3.729 -43.434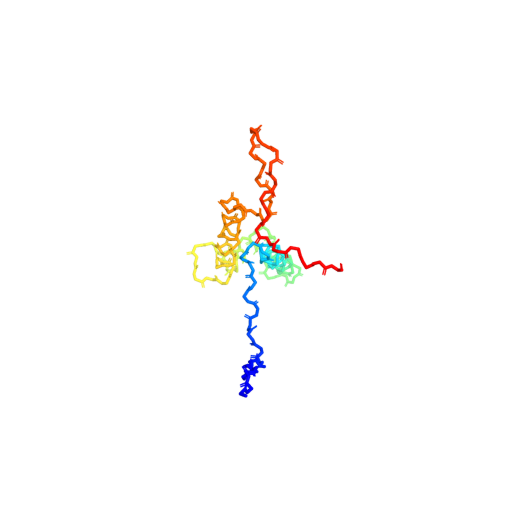 1.00 65.50 100 ASP A CA 1
ATOM 775 C C . ASP A 1 100 ? 15.935 2.870 -43.232 1.00 65.50 100 ASP A C 1
ATOM 777 O O . ASP A 1 100 ? 15.763 1.838 -43.883 1.00 65.50 100 ASP A O 1
ATOM 781 N N . ASN A 1 101 ? 15.034 3.267 -42.322 1.00 57.31 101 ASN A N 1
ATOM 782 C CA . ASN A 1 101 ? 13.820 2.518 -41.965 1.00 57.31 101 ASN A CA 1
ATOM 783 C C . ASN A 1 101 ? 14.092 1.055 -41.529 1.00 57.31 101 ASN A C 1
ATOM 785 O O . ASN A 1 101 ? 13.184 0.218 -41.505 1.00 57.31 101 ASN A O 1
ATOM 789 N N . GLU A 1 102 ? 15.342 0.731 -41.179 1.00 57.41 102 GLU A N 1
ATOM 790 C CA . GLU A 1 102 ? 15.734 -0.590 -40.704 1.00 57.41 102 GLU A CA 1
ATOM 791 C C . GLU A 1 102 ? 15.187 -0.831 -39.295 1.00 57.41 102 GLU A C 1
ATOM 793 O O . GLU A 1 102 ? 15.407 -0.051 -38.367 1.00 57.41 102 GLU A O 1
ATOM 798 N N . ILE A 1 103 ? 14.471 -1.947 -39.138 1.00 55.56 103 ILE A N 1
ATOM 799 C CA . ILE A 1 103 ? 13.898 -2.392 -37.868 1.00 55.56 103 ILE A CA 1
ATOM 800 C C . ILE A 1 103 ? 14.839 -3.422 -37.242 1.00 55.56 103 ILE A C 1
ATOM 802 O O . ILE A 1 103 ? 14.853 -4.595 -37.623 1.00 55.56 103 ILE A O 1
ATOM 806 N N . LEU A 1 104 ? 15.590 -3.000 -36.226 1.00 54.81 104 LEU A N 1
ATOM 807 C CA . LEU A 1 104 ? 16.457 -3.892 -35.458 1.00 54.81 104 LEU A CA 1
ATOM 808 C C . LEU A 1 104 ? 15.667 -4.494 -34.284 1.00 54.81 104 LEU A C 1
ATOM 810 O O . LEU A 1 104 ? 15.276 -3.793 -33.350 1.00 54.81 104 LEU A O 1
ATOM 814 N N . SER A 1 105 ? 15.395 -5.803 -34.342 1.00 52.66 105 SER A N 1
ATOM 815 C CA . SER A 1 105 ? 14.672 -6.544 -33.297 1.00 52.66 105 SER A CA 1
ATOM 816 C C . SER A 1 105 ? 15.624 -7.410 -32.469 1.00 52.66 105 SER A C 1
ATOM 818 O O . SER A 1 105 ? 16.350 -8.246 -33.002 1.00 52.66 105 SER A O 1
ATOM 820 N N . TYR A 1 106 ? 15.581 -7.261 -31.143 1.00 51.72 106 TYR A N 1
ATOM 821 C CA . TYR A 1 106 ? 16.455 -7.966 -30.190 1.00 51.72 106 TYR A CA 1
ATOM 822 C C . TYR A 1 106 ? 16.089 -9.442 -29.938 1.00 51.72 106 TYR A C 1
ATOM 824 O O . TYR A 1 106 ? 16.710 -10.111 -29.109 1.00 51.72 106 TYR A O 1
ATOM 832 N N . LYS A 1 107 ? 15.094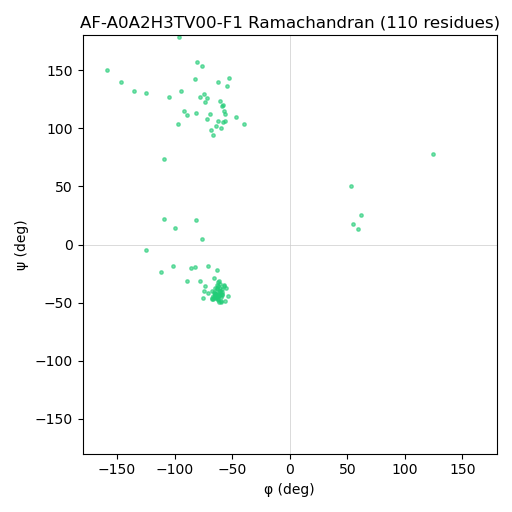 -9.989 -30.647 1.00 46.66 107 LYS A N 1
ATOM 833 C CA . LYS A 1 107 ? 14.810 -11.430 -30.665 1.00 46.66 107 LYS A CA 1
ATOM 834 C C . LYS A 1 107 ? 14.806 -11.942 -32.095 1.00 46.66 107 LYS A C 1
ATOM 836 O O . LYS A 1 107 ? 14.077 -11.433 -32.941 1.00 46.66 107 LYS A O 1
ATOM 841 N N . LYS A 1 108 ? 15.548 -13.030 -32.326 1.00 50.47 108 LYS A N 1
ATOM 842 C CA . LYS A 1 108 ? 15.382 -13.869 -33.515 1.00 50.47 108 LYS A CA 1
ATOM 843 C C . LYS A 1 108 ? 13.918 -14.320 -33.538 1.00 50.47 108 LYS A C 1
ATOM 845 O O . LYS A 1 108 ? 13.493 -15.055 -32.644 1.00 50.47 108 LYS A O 1
ATOM 850 N N . CYS A 1 109 ? 13.138 -13.845 -34.508 1.00 41.97 109 CYS A N 1
ATOM 851 C CA . CYS A 1 109 ? 11.841 -14.449 -34.784 1.00 41.97 109 CYS A CA 1
ATOM 852 C C . CYS A 1 109 ? 12.110 -15.919 -35.100 1.00 41.97 109 CYS A C 1
ATOM 854 O O . CYS A 1 109 ? 12.880 -16.224 -36.010 1.00 41.97 109 CYS A O 1
ATOM 856 N N . ALA A 1 110 ? 11.534 -16.828 -34.316 1.00 45.38 110 ALA A N 1
ATOM 857 C CA . ALA A 1 110 ? 11.462 -18.216 -34.728 1.00 45.38 110 ALA A CA 1
ATOM 858 C C . ALA A 1 110 ? 10.619 -18.237 -36.008 1.00 45.38 110 ALA A C 1
ATOM 860 O O . ALA A 1 110 ? 9.414 -17.987 -35.958 1.00 45.38 110 ALA A O 1
ATOM 861 N N . SER A 1 111 ? 11.275 -18.436 -37.149 1.00 42.47 111 SER A N 1
ATOM 862 C CA . SER A 1 111 ? 10.618 -18.701 -38.422 1.00 42.47 111 SER A CA 1
ATOM 863 C C . SER A 1 111 ? 9.769 -19.960 -38.255 1.00 42.47 111 SER A C 1
ATOM 865 O O . SER A 1 111 ? 10.307 -21.011 -37.896 1.00 42.47 111 SER A O 1
ATOM 867 N N . ARG A 1 112 ? 8.456 -19.821 -38.442 1.00 35.03 112 ARG A N 1
ATOM 868 C CA . ARG A 1 112 ? 7.566 -20.951 -38.713 1.00 35.03 112 ARG A CA 1
ATOM 869 C C . ARG A 1 112 ? 7.766 -21.418 -40.144 1.00 35.03 112 ARG A C 1
ATOM 871 O O . ARG A 1 112 ? 8.023 -20.537 -40.993 1.00 35.03 112 ARG A O 1
#